Protein AF-A0A7S1KH27-F1 (afdb_monomer)

Structure (mmCIF, N/CA/C/O backbone):
data_AF-A0A7S1KH27-F1
#
_entry.id   AF-A0A7S1KH27-F1
#
loop_
_atom_site.group_PDB
_atom_site.id
_atom_site.type_symbol
_atom_site.label_atom_id
_atom_site.label_alt_id
_atom_site.label_comp_id
_atom_site.label_asym_id
_atom_site.label_entity_id
_atom_site.label_seq_id
_atom_site.pdbx_PDB_ins_code
_atom_site.Cartn_x
_atom_site.Cartn_y
_atom_site.Cartn_z
_atom_site.occupancy
_at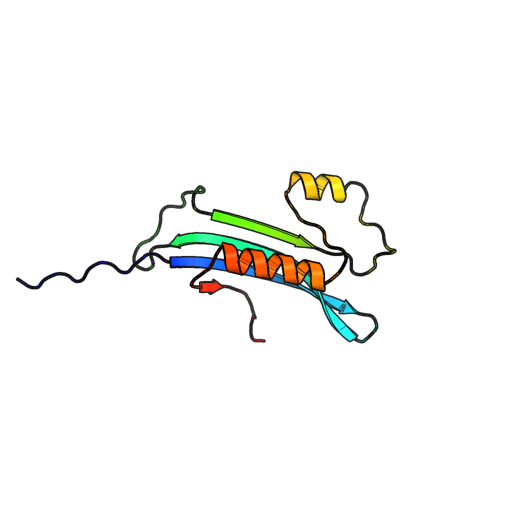om_site.B_iso_or_equiv
_atom_site.auth_seq_id
_atom_site.auth_comp_id
_atom_site.auth_asym_id
_atom_site.auth_atom_id
_atom_site.pdbx_PDB_model_num
ATOM 1 N N . GLY A 1 1 ? 31.967 -16.760 -32.422 1.00 45.69 1 GLY A N 1
ATOM 2 C CA . GLY A 1 1 ? 31.868 -15.961 -31.188 1.00 45.69 1 GLY A CA 1
ATOM 3 C C . GLY A 1 1 ? 30.421 -15.955 -30.776 1.00 45.69 1 GLY A C 1
ATOM 4 O O . GLY A 1 1 ? 29.607 -15.520 -31.576 1.00 45.69 1 GLY A O 1
ATOM 5 N N . ALA A 1 2 ? 30.087 -16.541 -29.628 1.00 53.78 2 ALA A N 1
ATOM 6 C CA . ALA A 1 2 ? 28.699 -16.627 -29.184 1.00 53.78 2 ALA A CA 1
ATOM 7 C C . ALA A 1 2 ? 28.194 -15.228 -28.803 1.00 53.78 2 ALA A C 1
ATOM 9 O O . ALA A 1 2 ? 28.857 -14.525 -28.037 1.00 53.78 2 ALA A O 1
ATOM 10 N N . ALA A 1 3 ? 27.060 -14.819 -29.373 1.00 63.47 3 ALA A N 1
ATOM 11 C CA . ALA A 1 3 ? 26.354 -13.623 -28.942 1.00 63.47 3 ALA A CA 1
ATOM 12 C C . ALA A 1 3 ? 25.969 -13.806 -27.468 1.00 63.47 3 ALA A C 1
ATOM 14 O O . ALA 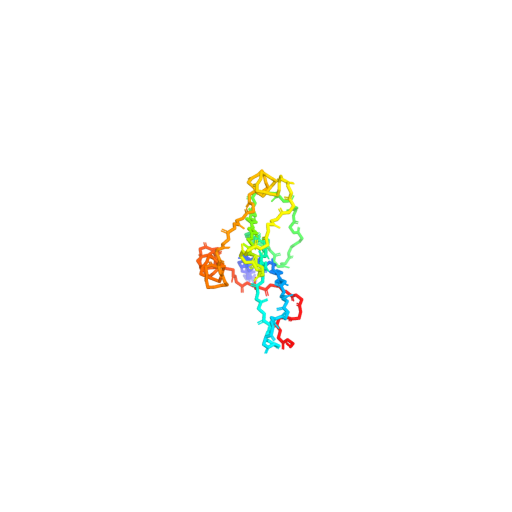A 1 3 ? 25.404 -14.831 -27.097 1.00 63.47 3 ALA A O 1
ATOM 15 N N . ARG A 1 4 ? 26.350 -12.849 -26.622 1.00 77.25 4 ARG A N 1
ATOM 16 C CA . ARG A 1 4 ? 25.914 -12.809 -25.225 1.00 77.25 4 ARG A CA 1
ATOM 17 C C . ARG A 1 4 ? 24.448 -12.389 -25.210 1.00 77.25 4 ARG A C 1
ATOM 19 O O . ARG A 1 4 ? 24.126 -11.370 -25.820 1.00 77.25 4 ARG A O 1
ATOM 26 N N . ASP A 1 5 ? 23.606 -13.148 -24.521 1.00 81.12 5 ASP A N 1
ATOM 27 C CA . ASP A 1 5 ? 22.209 -12.770 -24.315 1.00 81.12 5 ASP A CA 1
ATOM 28 C C . ASP A 1 5 ? 22.117 -11.392 -23.636 1.00 81.12 5 ASP A C 1
ATOM 30 O O . ASP A 1 5 ? 22.984 -11.044 -22.817 1.00 81.12 5 ASP A O 1
ATOM 34 N N . PRO A 1 6 ? 21.109 -10.575 -23.991 1.00 82.44 6 PRO A N 1
ATOM 35 C CA . PRO A 1 6 ? 20.897 -9.298 -23.330 1.00 82.44 6 PRO A CA 1
ATOM 36 C C . PRO A 1 6 ? 20.581 -9.514 -21.840 1.00 82.44 6 PRO A C 1
ATOM 38 O O . PRO A 1 6 ? 19.980 -10.529 -21.482 1.00 82.44 6 PRO A O 1
ATOM 41 N N . PRO A 1 7 ? 20.971 -8.572 -20.961 1.00 85.56 7 PRO A N 1
ATOM 42 C CA . PRO A 1 7 ? 20.606 -8.650 -19.551 1.00 85.56 7 PRO A CA 1
ATOM 43 C C . PRO A 1 7 ? 19.076 -8.605 -19.391 1.00 85.56 7 PRO A C 1
ATOM 45 O O . PRO A 1 7 ? 18.401 -7.982 -20.220 1.00 85.56 7 PRO A O 1
ATOM 48 N N . PRO A 1 8 ? 18.518 -9.231 -18.340 1.00 89.94 8 PRO A N 1
ATOM 49 C CA . PRO A 1 8 ? 17.084 -9.188 -18.097 1.00 89.94 8 PRO A CA 1
ATOM 50 C C . PRO A 1 8 ? 16.613 -7.751 -17.827 1.00 89.94 8 PRO A C 1
ATOM 52 O O . PRO A 1 8 ? 17.385 -6.929 -17.321 1.00 89.94 8 PRO A O 1
ATOM 55 N N . PRO A 1 9 ? 15.351 -7.429 -18.160 1.00 91.06 9 PRO A N 1
ATOM 56 C CA . PRO A 1 9 ? 14.783 -6.127 -17.853 1.00 91.06 9 PRO A CA 1
ATOM 57 C C . PRO A 1 9 ? 14.634 -5.942 -16.334 1.00 91.06 9 PRO A C 1
ATOM 59 O O . PRO A 1 9 ? 14.382 -6.916 -15.616 1.00 91.06 9 PRO A O 1
ATOM 62 N N . PRO A 1 10 ? 14.757 -4.704 -15.832 1.00 91.19 10 PRO A N 1
ATOM 63 C CA . PRO A 1 10 ? 14.537 -4.421 -14.425 1.00 91.19 10 PRO A CA 1
ATOM 64 C C . PRO A 1 10 ? 13.046 -4.498 -14.076 1.00 91.19 10 PRO A C 1
ATOM 66 O O . PRO A 1 10 ? 12.189 -4.244 -14.922 1.00 91.19 10 PRO A O 1
ATOM 69 N N . LEU A 1 11 ? 12.743 -4.789 -12.812 1.00 93.38 11 LEU A N 1
ATOM 70 C CA . LEU A 1 11 ? 11.377 -4.968 -12.315 1.00 93.38 11 LEU A CA 1
ATOM 71 C C . LEU A 1 11 ? 10.888 -3.797 -11.455 1.00 93.38 11 LEU A C 1
ATOM 73 O O . LEU A 1 11 ? 11.671 -3.022 -10.901 1.00 93.38 11 LEU A O 1
ATOM 77 N N . THR A 1 12 ? 9.576 -3.716 -11.273 1.00 94.94 12 THR A N 1
ATOM 78 C CA . THR A 1 12 ? 8.912 -2.904 -10.254 1.00 94.94 12 THR A CA 1
ATOM 79 C C . THR A 1 12 ? 8.446 -3.800 -9.110 1.00 94.94 12 THR A C 1
ATOM 81 O O . THR A 1 12 ? 7.680 -4.744 -9.299 1.00 94.94 12 THR A O 1
ATOM 84 N N . VAL A 1 13 ? 8.905 -3.505 -7.893 1.00 95.12 13 VAL A N 1
ATOM 85 C CA . VAL A 1 13 ? 8.651 -4.333 -6.707 1.00 95.12 13 VAL A CA 1
ATOM 86 C C . VAL A 1 13 ? 7.906 -3.529 -5.651 1.00 95.12 13 VAL A C 1
ATOM 88 O O . VAL A 1 13 ? 8.395 -2.500 -5.180 1.00 95.12 13 VAL A O 1
ATOM 91 N N . MET A 1 14 ? 6.749 -4.025 -5.221 1.00 97.25 14 MET A N 1
ATOM 92 C CA . MET A 1 14 ? 5.938 -3.435 -4.158 1.00 97.25 14 MET A CA 1
ATOM 93 C C . MET A 1 14 ? 5.963 -4.308 -2.904 1.00 97.25 14 MET A C 1
ATOM 95 O O . MET A 1 14 ? 5.524 -5.448 -2.926 1.00 97.25 14 MET A O 1
ATOM 99 N N . SER A 1 15 ? 6.416 -3.758 -1.780 1.00 96.75 15 SER A N 1
ATOM 100 C CA . SER A 1 15 ? 6.279 -4.376 -0.459 1.00 96.75 15 SER A CA 1
ATOM 101 C C . SER A 1 15 ? 5.029 -3.845 0.235 1.00 96.75 15 SER A C 1
ATOM 103 O O . SER A 1 15 ? 4.948 -2.646 0.499 1.00 96.75 15 SER A O 1
ATOM 105 N N . LEU A 1 16 ? 4.064 -4.721 0.512 1.00 97.56 16 LEU A N 1
ATOM 106 C CA . LEU A 1 16 ? 2.744 -4.406 1.057 1.00 97.56 16 LEU A CA 1
ATOM 107 C C . LEU A 1 16 ? 2.606 -4.902 2.502 1.00 97.56 16 LEU A C 1
ATOM 109 O O . LEU A 1 16 ? 2.912 -6.053 2.819 1.00 97.56 16 LEU A O 1
ATOM 113 N N . ALA A 1 17 ? 2.065 -4.051 3.373 1.00 97.44 17 ALA A N 1
ATOM 114 C CA . ALA A 1 17 ? 1.664 -4.414 4.725 1.00 97.44 17 ALA A CA 1
ATOM 115 C C . ALA A 1 17 ? 0.222 -3.981 5.011 1.00 97.44 17 ALA A C 1
ATOM 117 O O . ALA A 1 17 ? -0.191 -2.862 4.700 1.00 97.44 17 ALA A O 1
ATOM 118 N N . ILE A 1 18 ? -0.529 -4.879 5.649 1.00 96.06 18 ILE A N 1
ATOM 119 C CA . ILE A 1 18 ? -1.950 -4.718 5.963 1.00 96.06 18 ILE A CA 1
ATOM 120 C C . ILE A 1 18 ? -2.141 -4.939 7.466 1.00 96.06 18 ILE A C 1
ATOM 122 O O . ILE A 1 18 ? -1.534 -5.838 8.056 1.00 96.06 18 ILE A O 1
ATOM 126 N N . LYS A 1 19 ? -2.971 -4.112 8.104 1.00 95.06 19 LYS A N 1
ATOM 127 C CA . LYS A 1 19 ? -3.436 -4.321 9.479 1.00 95.06 19 LYS A CA 1
ATOM 128 C C . LYS A 1 19 ? -4.943 -4.506 9.488 1.00 95.06 19 LYS A C 1
ATOM 130 O O . LYS A 1 19 ? -5.677 -3.664 8.969 1.00 95.06 19 LYS A O 1
ATOM 135 N N . THR A 1 20 ? -5.372 -5.585 10.126 1.00 93.81 20 THR A N 1
ATOM 136 C CA . THR A 1 20 ? -6.777 -5.919 10.330 1.00 93.81 20 THR A CA 1
ATOM 137 C C . THR A 1 20 ? -7.133 -5.863 11.810 1.00 93.81 20 THR A C 1
ATOM 139 O O . THR A 1 20 ? -6.262 -5.952 12.679 1.00 93.81 20 THR A O 1
ATOM 142 N N . ALA A 1 21 ? -8.421 -5.728 12.099 1.00 91.56 21 ALA A N 1
ATOM 143 C CA . ALA A 1 21 ? -8.980 -6.042 13.405 1.00 91.56 21 ALA A CA 1
ATOM 144 C C . ALA A 1 21 ? -10.319 -6.750 13.236 1.00 91.56 21 ALA A C 1
ATOM 146 O O . ALA A 1 21 ? -10.975 -6.631 12.203 1.00 91.56 21 ALA A O 1
ATOM 147 N N . GLN A 1 22 ? -10.722 -7.476 14.270 1.00 89.88 22 GLN A N 1
ATOM 148 C CA . GLN A 1 22 ? -12.004 -8.151 14.283 1.00 89.88 22 GLN A CA 1
ATOM 149 C C . GLN A 1 22 ? -13.108 -7.183 14.731 1.00 89.88 22 GLN A C 1
ATOM 151 O O . GLN A 1 22 ? -12.972 -6.500 15.748 1.00 89.88 22 GLN A O 1
ATOM 156 N N . ASN A 1 23 ? -14.204 -7.124 13.978 1.00 85.12 23 ASN A N 1
ATOM 157 C CA . ASN A 1 23 ? -15.367 -6.311 14.311 1.00 85.12 23 ASN A CA 1
ATOM 158 C C . ASN A 1 23 ? -16.272 -6.995 15.357 1.00 85.12 23 ASN A C 1
ATOM 160 O O . ASN A 1 23 ? -16.055 -8.140 15.767 1.00 85.12 23 ASN A O 1
ATOM 164 N N . LYS A 1 24 ? -17.347 -6.305 15.765 1.00 85.00 24 LYS A N 1
ATOM 165 C CA . LYS A 1 24 ? -18.345 -6.831 16.721 1.00 85.00 24 LYS A CA 1
ATOM 166 C C . LYS A 1 24 ? -19.030 -8.122 16.237 1.00 85.00 24 LYS A C 1
ATOM 168 O O . LYS A 1 24 ? -19.515 -8.895 17.057 1.00 85.00 24 LYS A O 1
ATOM 173 N N . HIS A 1 25 ? -19.041 -8.370 14.928 1.00 88.12 25 HIS A N 1
ATOM 174 C CA . HIS A 1 25 ? -19.608 -9.555 14.278 1.00 88.12 25 HIS A CA 1
ATOM 175 C C . HIS A 1 25 ? -18.577 -10.666 14.032 1.00 88.12 25 HIS A C 1
ATOM 177 O O . HIS A 1 25 ? -18.856 -11.606 13.293 1.00 88.12 25 HIS A O 1
ATOM 183 N N . LYS A 1 26 ? -17.394 -10.586 14.655 1.00 87.69 26 LYS A N 1
ATOM 184 C CA . LYS A 1 26 ? -16.298 -11.551 14.498 1.00 87.69 26 LYS A CA 1
ATOM 185 C C . LYS A 1 26 ? -15.703 -11.629 13.083 1.00 87.69 26 LYS A C 1
ATOM 187 O O . LYS A 1 26 ? -14.995 -12.587 12.781 1.00 87.69 26 LYS A O 1
ATOM 192 N N . GLN A 1 27 ? -15.917 -10.622 12.243 1.00 89.88 27 GLN A N 1
ATOM 193 C CA . GLN A 1 27 ? -15.332 -10.538 10.905 1.00 89.88 27 GLN A CA 1
ATOM 194 C C . GLN A 1 27 ? -14.068 -9.682 10.931 1.00 89.88 27 GLN A C 1
ATOM 196 O O . GLN A 1 27 ? -14.024 -8.658 11.612 1.00 89.88 27 GLN A O 1
ATOM 201 N N . ASN A 1 28 ? -13.037 -10.114 10.208 1.00 90.88 28 ASN A N 1
ATOM 202 C CA . ASN A 1 28 ? -11.82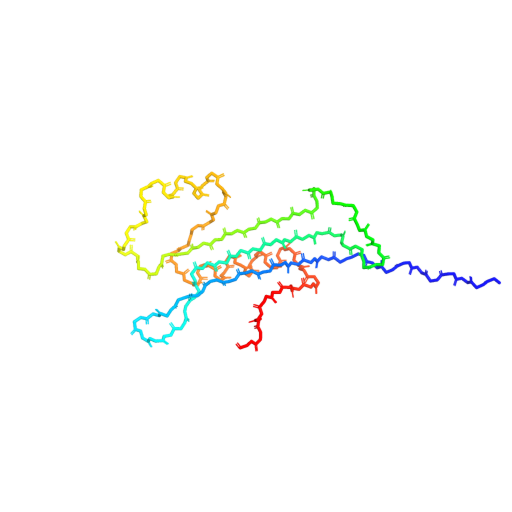3 -9.326 10.045 1.00 90.88 28 ASN A CA 1
ATOM 203 C C . ASN A 1 28 ? -12.076 -8.209 9.047 1.00 90.88 28 ASN A C 1
ATOM 205 O O . ASN A 1 28 ? -12.556 -8.454 7.945 1.00 90.88 28 ASN A O 1
ATOM 209 N N . GLU A 1 29 ? -11.689 -7.010 9.436 1.00 92.62 29 GLU A N 1
ATOM 210 C CA . GLU A 1 29 ? -11.801 -5.827 8.611 1.00 92.62 29 GLU A CA 1
ATOM 211 C C . GLU A 1 29 ? -10.438 -5.143 8.484 1.00 92.62 29 GLU A C 1
ATOM 213 O O . GLU A 1 29 ? -9.664 -5.088 9.449 1.00 92.62 29 GLU A O 1
ATOM 218 N N . ILE A 1 30 ? -10.131 -4.600 7.308 1.00 95.25 30 ILE A N 1
ATOM 219 C CA . ILE A 1 30 ? -8.881 -3.889 7.040 1.00 95.25 30 ILE A CA 1
ATOM 220 C C . ILE A 1 30 ? -8.981 -2.451 7.547 1.00 95.25 30 ILE A C 1
ATOM 222 O O . ILE A 1 30 ? -9.862 -1.682 7.157 1.00 95.25 30 ILE A O 1
ATOM 226 N N . LEU A 1 31 ? -8.029 -2.071 8.397 1.00 94.88 31 LEU A N 1
ATOM 227 C CA . LEU A 1 31 ? -7.971 -0.750 9.022 1.00 94.88 31 LEU A CA 1
ATOM 228 C C . LEU A 1 31 ? -6.871 0.132 8.462 1.00 94.88 31 LEU A C 1
ATOM 230 O O . LEU A 1 31 ? -7.006 1.351 8.459 1.00 94.88 31 LEU A O 1
ATOM 234 N N . MET A 1 32 ? -5.763 -0.473 8.045 1.00 95.94 32 MET A N 1
ATOM 235 C CA . MET A 1 32 ? -4.608 0.253 7.548 1.00 95.94 32 MET A CA 1
ATOM 236 C C . MET A 1 32 ? -3.901 -0.565 6.485 1.00 95.94 32 MET A C 1
ATOM 238 O O . MET A 1 32 ? -3.724 -1.777 6.625 1.00 95.94 32 MET A O 1
ATOM 242 N N . MET A 1 33 ? -3.450 0.132 5.453 1.00 97.69 33 MET A N 1
ATOM 243 C CA . MET A 1 33 ? -2.601 -0.413 4.410 1.00 97.69 33 MET A CA 1
ATOM 244 C C . MET A 1 33 ? -1.439 0.543 4.185 1.00 97.69 33 MET A C 1
ATOM 246 O O . MET A 1 33 ? -1.593 1.764 4.244 1.00 97.69 33 MET A O 1
ATOM 250 N N . THR A 1 34 ? -0.265 -0.016 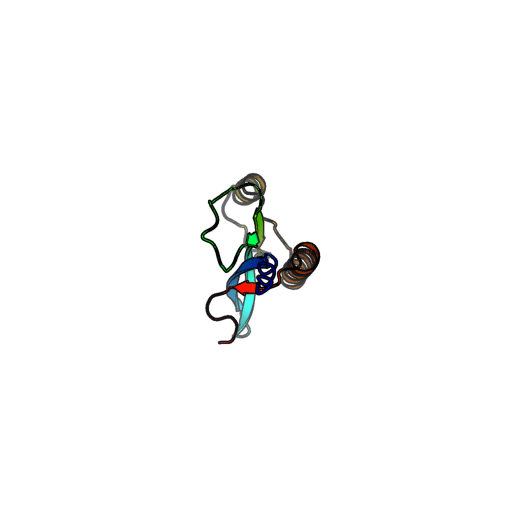3.944 1.00 98.12 34 THR A N 1
ATOM 251 C CA . THR A 1 34 ? 0.914 0.748 3.551 1.00 98.12 34 THR A CA 1
ATOM 252 C C . THR A 1 34 ? 1.732 -0.059 2.567 1.00 98.12 34 THR A C 1
ATOM 254 O O . THR A 1 34 ? 1.794 -1.286 2.675 1.00 98.12 34 THR A O 1
ATOM 257 N N . TYR A 1 35 ? 2.367 0.620 1.622 1.00 97.94 35 TYR A N 1
ATOM 258 C CA . TYR A 1 35 ? 3.334 -0.017 0.753 1.00 97.94 35 TYR A CA 1
ATOM 259 C C . TYR A 1 35 ? 4.560 0.854 0.492 1.00 97.94 35 TYR A C 1
ATOM 261 O O . TYR A 1 35 ? 4.524 2.088 0.540 1.00 97.94 35 TYR A O 1
ATOM 269 N N . HIS A 1 36 ? 5.642 0.162 0.154 1.00 96.06 36 HIS A N 1
ATOM 270 C CA . HIS A 1 36 ? 6.848 0.718 -0.440 1.00 96.06 36 HIS A CA 1
ATOM 271 C C . HIS A 1 36 ? 7.024 0.115 -1.829 1.00 96.06 36 HIS A C 1
ATOM 273 O O . HIS A 1 36 ? 7.222 -1.089 -1.950 1.00 96.06 36 HIS A O 1
ATOM 279 N N . CYS A 1 37 ? 6.951 0.939 -2.866 1.00 95.75 37 CYS A N 1
ATOM 280 C CA . CYS A 1 37 ? 7.157 0.531 -4.246 1.00 95.75 37 CYS A CA 1
ATOM 281 C C . CYS A 1 37 ? 8.509 1.048 -4.731 1.00 95.75 37 CYS A C 1
ATOM 283 O O . CYS A 1 37 ? 8.801 2.241 -4.602 1.00 95.75 37 CYS A O 1
ATOM 285 N N . ARG A 1 38 ? 9.341 0.153 -5.260 1.00 93.50 38 ARG A N 1
ATOM 286 C CA . ARG A 1 38 ? 10.633 0.462 -5.868 1.00 93.50 38 ARG A CA 1
ATOM 287 C C . ARG A 1 38 ? 10.557 0.171 -7.359 1.00 93.50 38 ARG A C 1
ATOM 289 O O . ARG A 1 38 ? 10.137 -0.908 -7.760 1.00 93.50 38 ARG A O 1
ATOM 296 N N . PHE A 1 39 ? 10.991 1.139 -8.153 1.00 92.62 39 PHE A N 1
ATOM 297 C CA . PHE A 1 39 ? 11.055 1.038 -9.607 1.00 92.62 39 PHE A CA 1
ATOM 298 C C . PHE A 1 39 ? 12.487 0.725 -10.030 1.00 92.62 39 PHE A C 1
ATOM 300 O O . PHE A 1 39 ? 13.429 1.186 -9.379 1.00 92.62 39 PHE A O 1
ATOM 307 N N . HIS A 1 40 ? 12.636 0.031 -11.156 1.00 90.44 40 HIS A N 1
ATOM 308 C CA . HIS A 1 40 ? 13.930 -0.332 -11.736 1.00 90.44 40 HIS A CA 1
ATOM 309 C C . HIS A 1 40 ? 14.803 -1.161 -10.778 1.00 90.44 40 HIS A C 1
ATOM 311 O O . HIS A 1 40 ? 15.859 -0.705 -10.343 1.00 90.44 40 HIS A O 1
ATOM 317 N N . CYS A 1 41 ? 14.319 -2.339 -10.393 1.00 89.56 41 CYS A N 1
ATOM 318 C CA . CYS A 1 41 ? 15.059 -3.315 -9.600 1.00 89.56 41 CYS A CA 1
ATOM 319 C C . CYS A 1 41 ? 15.771 -4.315 -10.515 1.00 89.56 41 CYS A C 1
ATOM 321 O O . CYS A 1 41 ? 15.094 -5.096 -11.190 1.00 89.56 41 CYS A O 1
ATOM 323 N N . ASP A 1 42 ? 17.104 -4.328 -10.509 1.00 88.69 42 ASP A N 1
ATOM 324 C CA . ASP A 1 42 ? 17.880 -5.351 -11.215 1.00 88.69 42 ASP A CA 1
ATOM 325 C C . ASP A 1 42 ? 17.922 -6.636 -10.370 1.00 88.69 42 ASP A C 1
ATOM 327 O O . ASP A 1 42 ? 18.263 -6.618 -9.188 1.00 88.69 42 ASP A O 1
ATOM 331 N N . ILE A 1 43 ? 17.588 -7.780 -10.971 1.00 84.19 43 ILE A N 1
ATOM 332 C CA . ILE A 1 43 ? 17.613 -9.084 -10.277 1.00 84.19 43 ILE A CA 1
ATOM 333 C C . ILE A 1 43 ? 19.045 -9.633 -10.196 1.00 84.19 43 ILE A C 1
ATOM 335 O O . ILE A 1 43 ? 19.439 -10.247 -9.206 1.00 84.19 43 ILE A O 1
ATOM 339 N N . ASP A 1 44 ? 19.836 -9.374 -11.235 1.00 83.94 44 ASP A N 1
ATOM 340 C CA . ASP A 1 44 ? 21.172 -9.950 -11.412 1.00 83.94 44 ASP A CA 1
ATOM 341 C C . ASP A 1 44 ? 22.281 -9.106 -10.775 1.00 83.94 44 ASP A C 1
ATOM 343 O O . ASP A 1 44 ? 23.467 -9.447 -10.847 1.00 83.94 44 ASP A O 1
ATOM 347 N N . ARG A 1 45 ? 21.927 -7.953 -10.204 1.00 77.69 45 ARG A N 1
ATOM 348 C CA . ARG A 1 45 ? 22.877 -6.981 -9.668 1.00 77.69 45 ARG A CA 1
ATOM 349 C C . ARG A 1 45 ? 22.388 -6.462 -8.332 1.00 77.69 45 ARG A C 1
ATOM 351 O O . ARG A 1 45 ? 21.202 -6.280 -8.098 1.00 77.69 45 ARG A O 1
ATOM 358 N N . VAL A 1 46 ? 23.336 -6.187 -7.445 1.00 73.19 46 VAL A N 1
ATOM 359 C CA . VAL A 1 46 ? 23.023 -5.463 -6.217 1.00 73.19 46 VAL A CA 1
ATOM 360 C C . VAL A 1 46 ? 22.881 -3.992 -6.579 1.00 73.19 46 VAL A C 1
ATOM 362 O O . VAL A 1 46 ? 23.874 -3.297 -6.796 1.00 73.19 46 VAL A O 1
ATOM 365 N N . ASP A 1 47 ? 21.642 -3.520 -6.644 1.00 64.88 47 ASP A N 1
ATOM 366 C CA . ASP A 1 47 ? 21.371 -2.110 -6.881 1.00 64.88 47 ASP A CA 1
ATOM 367 C C . ASP A 1 47 ? 21.892 -1.246 -5.730 1.00 64.88 47 ASP A C 1
ATOM 369 O O . ASP A 1 47 ? 21.524 -1.436 -4.565 1.00 64.88 47 ASP A O 1
ATOM 373 N N . GLY A 1 48 ? 22.663 -0.208 -6.061 1.00 63.47 48 GLY A N 1
ATOM 374 C CA . GLY A 1 48 ? 22.933 0.882 -5.129 1.00 63.47 48 GLY A CA 1
ATOM 375 C C . GLY A 1 48 ? 21.621 1.539 -4.689 1.00 63.47 48 GLY A C 1
ATOM 376 O O . GLY A 1 48 ? 20.749 1.830 -5.508 1.00 63.47 48 GLY A O 1
ATOM 377 N N . PHE A 1 49 ? 21.451 1.772 -3.388 1.00 59.97 49 PHE A N 1
ATOM 378 C CA . PHE A 1 49 ? 20.240 2.397 -2.857 1.00 59.97 49 PHE A CA 1
ATOM 379 C C . PHE A 1 49 ? 20.171 3.878 -3.272 1.00 59.97 49 PHE A C 1
ATOM 381 O O . PHE A 1 49 ? 20.754 4.747 -2.625 1.00 59.97 49 PHE A O 1
ATOM 388 N N . ASN A 1 50 ? 19.448 4.187 -4.351 1.00 64.50 50 ASN A N 1
ATOM 389 C CA . ASN A 1 50 ? 19.155 5.553 -4.779 1.00 64.50 50 ASN A CA 1
ATOM 390 C C . ASN A 1 50 ? 17.699 5.913 -4.425 1.00 64.50 50 ASN A C 1
ATOM 392 O O . ASN A 1 50 ? 16.735 5.457 -5.029 1.00 64.50 50 ASN A O 1
ATOM 396 N N . GLY A 1 51 ? 17.499 6.780 -3.429 1.00 64.38 51 GLY A N 1
ATOM 397 C CA . GLY A 1 51 ? 16.164 7.102 -2.894 1.00 64.38 51 GLY A CA 1
ATOM 398 C C . GLY A 1 51 ? 15.170 7.782 -3.857 1.00 64.38 51 GLY A C 1
ATOM 399 O O . GLY A 1 51 ? 14.095 8.169 -3.403 1.00 64.38 51 GLY A O 1
ATOM 400 N N . ARG A 1 52 ? 15.515 7.955 -5.143 1.00 71.25 52 ARG A N 1
ATOM 401 C CA . ARG A 1 52 ? 14.708 8.632 -6.175 1.00 71.25 52 ARG A CA 1
ATOM 402 C C . ARG A 1 52 ? 13.721 7.697 -6.885 1.00 71.25 52 ARG A C 1
ATOM 404 O O . ARG A 1 52 ? 12.677 8.168 -7.315 1.00 71.25 52 ARG A O 1
ATOM 411 N N . ASN A 1 53 ? 13.991 6.391 -6.935 1.00 84.94 53 ASN A N 1
ATOM 412 C CA . ASN A 1 53 ? 13.148 5.413 -7.638 1.00 84.94 53 ASN A CA 1
ATOM 413 C C . ASN A 1 53 ? 12.190 4.689 -6.684 1.00 84.94 53 ASN A C 1
ATOM 415 O O . ASN A 1 53 ? 12.068 3.465 -6.721 1.00 84.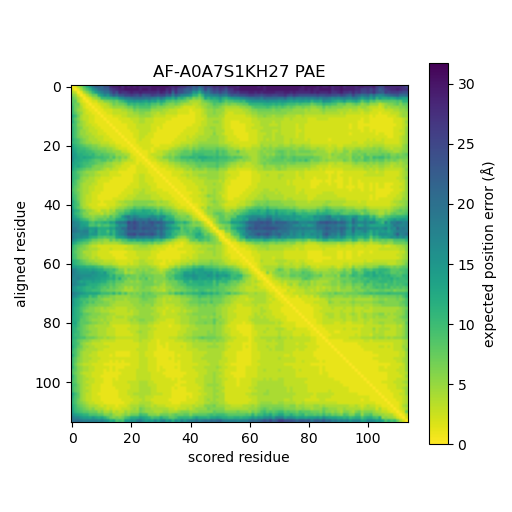94 53 ASN A O 1
ATOM 419 N N . ARG A 1 54 ? 11.528 5.432 -5.789 1.00 90.38 54 ARG A N 1
ATOM 420 C CA . ARG A 1 54 ? 10.562 4.852 -4.849 1.00 90.38 54 ARG A CA 1
ATOM 421 C C . ARG A 1 54 ? 9.312 5.699 -4.685 1.00 90.38 54 ARG A C 1
ATOM 423 O O . ARG A 1 54 ? 9.380 6.927 -4.683 1.00 90.38 54 ARG A O 1
ATOM 430 N N . ARG A 1 55 ? 8.191 5.028 -4.458 1.00 94.06 55 ARG A N 1
ATOM 431 C CA . ARG A 1 55 ? 6.929 5.620 -4.015 1.00 94.06 55 ARG A CA 1
ATOM 432 C C . ARG A 1 55 ? 6.476 4.911 -2.749 1.00 94.06 55 ARG A C 1
ATOM 434 O O . ARG A 1 55 ? 6.563 3.693 -2.648 1.00 94.06 55 ARG A O 1
ATOM 441 N N . ASN A 1 56 ? 6.005 5.689 -1.785 1.00 95.25 56 ASN A N 1
ATOM 442 C CA . ASN A 1 56 ? 5.446 5.170 -0.547 1.00 95.25 56 ASN A CA 1
ATOM 443 C C . ASN A 1 56 ? 4.016 5.670 -0.432 1.00 95.25 56 ASN A C 1
ATOM 445 O O . ASN A 1 56 ? 3.728 6.816 -0.787 1.00 95.25 56 ASN A O 1
ATOM 449 N N . TRP A 1 57 ? 3.148 4.843 0.121 1.00 97.69 57 TRP A N 1
ATOM 450 C CA . TRP A 1 57 ? 1.780 5.227 0.418 1.00 97.69 57 TRP A CA 1
ATOM 451 C C . TRP A 1 57 ? 1.345 4.549 1.701 1.00 97.69 57 TRP A C 1
ATOM 453 O O . TRP A 1 57 ? 1.666 3.387 1.927 1.00 97.69 57 TRP A O 1
ATOM 463 N N . ALA A 1 58 ? 0.601 5.276 2.522 1.00 98.00 58 ALA A N 1
ATOM 464 C CA . ALA A 1 58 ? -0.044 4.739 3.700 1.00 98.00 58 ALA A CA 1
ATOM 465 C C . ALA A 1 58 ? -1.419 5.380 3.830 1.00 98.00 58 ALA A C 1
ATOM 467 O O . ALA A 1 58 ? -1.562 6.595 3.664 1.00 98.00 58 ALA A O 1
ATOM 468 N N . ALA A 1 59 ? -2.418 4.576 4.160 1.00 97.50 59 ALA A N 1
ATOM 469 C CA . ALA A 1 59 ? -3.734 5.069 4.508 1.00 97.50 59 ALA A CA 1
ATOM 470 C C . ALA A 1 59 ? -4.363 4.215 5.602 1.00 97.50 59 ALA A C 1
ATOM 472 O O . ALA A 1 59 ? -4.069 3.025 5.742 1.00 97.50 59 ALA A O 1
ATOM 473 N N . LEU A 1 60 ? -5.241 4.842 6.376 1.00 95.50 60 LEU A N 1
ATOM 474 C CA . LEU A 1 60 ? -5.990 4.186 7.434 1.00 95.50 60 LEU A CA 1
ATOM 475 C C . LEU A 1 60 ? -7.442 4.643 7.472 1.00 95.50 60 LEU A C 1
ATOM 477 O O . LEU A 1 60 ? -7.827 5.666 6.901 1.00 95.50 60 LEU A O 1
ATOM 481 N N . ARG A 1 61 ? -8.242 3.894 8.214 1.00 92.38 61 ARG A N 1
ATOM 482 C CA . ARG A 1 61 ? -9.578 4.282 8.647 1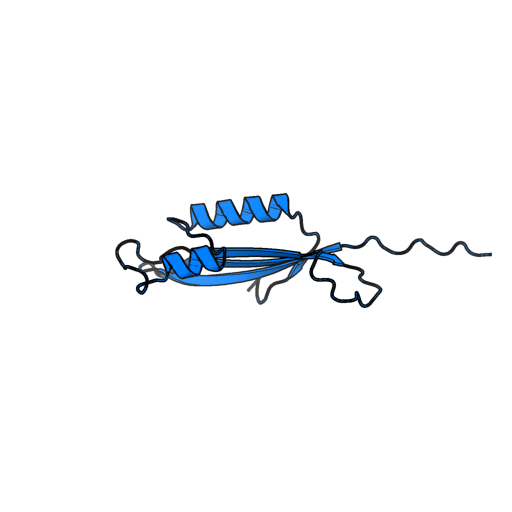.00 92.38 61 ARG A CA 1
ATOM 483 C C . ARG A 1 61 ? -9.746 4.013 10.133 1.00 92.38 61 ARG A C 1
ATOM 485 O O . ARG A 1 61 ? -8.958 3.298 10.750 1.00 92.38 61 ARG A O 1
ATOM 492 N N . LYS A 1 62 ? -10.819 4.552 10.702 1.00 86.50 62 LYS A N 1
ATOM 493 C CA . LYS A 1 62 ? -11.215 4.238 12.076 1.00 86.50 62 LYS A CA 1
ATOM 494 C C . LYS A 1 62 ? -12.026 2.939 12.106 1.00 86.50 62 LYS A C 1
ATOM 496 O O . LYS A 1 62 ? -12.772 2.649 11.170 1.00 86.50 62 LYS A O 1
ATOM 501 N N . VAL A 1 63 ? -11.880 2.174 13.190 1.00 79.94 63 VAL A N 1
ATOM 502 C CA . VAL A 1 63 ? -12.754 1.023 13.495 1.00 79.94 63 VAL A CA 1
ATOM 503 C C . VAL A 1 63 ? -14.153 1.524 13.831 1.00 79.94 63 VAL A C 1
ATOM 505 O O . VAL A 1 63 ? -15.143 1.045 13.296 1.00 79.94 63 VAL A O 1
ATOM 508 N N . ASP A 1 64 ? -14.209 2.531 14.700 1.00 81.06 64 ASP A N 1
ATOM 509 C CA . ASP A 1 64 ? -15.429 3.193 15.121 1.00 81.06 64 ASP A CA 1
ATOM 510 C C . ASP A 1 64 ? -15.364 4.673 14.733 1.00 81.06 64 ASP A C 1
ATOM 512 O O . ASP A 1 64 ? -14.460 5.410 15.136 1.00 81.06 64 ASP A O 1
ATOM 516 N N . VAL A 1 65 ? -16.329 5.114 13.926 1.00 75.75 65 VAL A N 1
ATOM 517 C CA . VAL A 1 65 ? -16.424 6.504 13.471 1.00 75.75 65 VAL A CA 1
ATOM 518 C C . VAL A 1 65 ? -16.715 7.448 14.641 1.00 75.75 65 VAL A C 1
ATOM 520 O O . VAL A 1 65 ? -16.245 8.588 14.609 1.00 75.75 65 VAL A O 1
ATOM 523 N N . ALA A 1 66 ? -17.416 6.982 15.677 1.00 82.25 66 ALA A N 1
ATOM 524 C CA . ALA A 1 66 ? -17.743 7.781 16.855 1.00 82.25 66 ALA A CA 1
ATOM 525 C C . ALA A 1 66 ? -16.534 7.995 17.775 1.00 82.25 66 ALA A C 1
ATOM 527 O O . ALA A 1 66 ? -16.442 9.028 18.435 1.00 82.25 66 ALA A O 1
ATOM 528 N N . THR A 1 67 ? -15.574 7.066 17.777 1.00 83.25 67 THR A N 1
ATOM 529 C CA . THR A 1 67 ? -14.371 7.186 18.602 1.00 83.25 67 THR A CA 1
ATOM 530 C C . THR A 1 67 ? -13.396 8.193 17.965 1.00 83.25 67 THR A C 1
ATOM 532 O O . THR A 1 67 ? -13.007 8.031 16.795 1.00 83.25 67 THR A O 1
ATOM 535 N N . PRO A 1 68 ? -13.009 9.275 18.670 1.00 84.06 68 PRO A N 1
ATOM 536 C CA . PRO A 1 68 ? -12.010 10.211 18.173 1.00 84.06 68 PRO A CA 1
ATOM 537 C C . PRO A 1 68 ? -10.621 9.565 18.181 1.00 84.06 68 PRO A C 1
ATOM 539 O O . PRO A 1 68 ? -10.311 8.707 19.005 1.00 84.06 68 PRO A O 1
ATOM 542 N N . LEU A 1 69 ? -9.777 9.982 17.240 1.00 86.25 69 LEU A N 1
ATOM 543 C CA . LEU A 1 69 ? -8.353 9.668 17.315 1.00 86.25 69 LEU A CA 1
ATOM 544 C C . LEU A 1 69 ? -7.707 10.513 18.421 1.00 86.25 69 LEU A C 1
ATOM 546 O O . LEU A 1 69 ? -8.241 11.580 18.726 1.00 86.25 69 LEU A O 1
ATOM 550 N N . PRO A 1 70 ? -6.556 10.089 18.975 1.00 90.38 70 PRO A N 1
ATOM 551 C CA . PRO A 1 70 ? -5.797 10.913 19.908 1.00 90.38 70 PRO A CA 1
ATOM 552 C C . PRO A 1 70 ? -5.561 12.323 19.360 1.00 90.38 70 PRO A C 1
ATOM 554 O O . PRO A 1 70 ? -5.342 12.496 18.153 1.00 90.38 70 PRO A O 1
ATOM 557 N N . ASP A 1 71 ? -5.575 13.320 20.239 1.00 91.19 71 ASP A N 1
ATOM 558 C CA . ASP A 1 71 ? -5.392 14.717 19.851 1.00 91.19 71 ASP A CA 1
ATOM 559 C C . ASP A 1 71 ? -4.112 14.912 19.024 1.00 91.19 71 ASP A C 1
ATOM 561 O O . ASP A 1 71 ? -3.067 14.316 19.283 1.00 91.19 71 ASP A O 1
ATOM 565 N N . GLY A 1 72 ? -4.209 15.718 17.964 1.00 91.31 72 GLY A N 1
ATOM 566 C CA . GLY A 1 72 ? -3.098 15.967 17.040 1.00 91.31 72 GLY A CA 1
ATOM 567 C C . GLY A 1 72 ? -2.855 14.878 15.984 1.00 91.31 72 GLY A C 1
ATOM 568 O O . GLY A 1 72 ? -2.063 15.109 15.068 1.00 91.31 72 GLY A O 1
ATOM 569 N N . SER A 1 73 ? -3.563 13.741 16.021 1.00 91.44 73 SER A N 1
ATOM 570 C CA . SER A 1 73 ? -3.389 12.661 15.029 1.00 91.44 73 SER A CA 1
ATOM 571 C C . SER A 1 73 ? -3.595 13.139 13.591 1.00 91.44 73 SER A C 1
ATOM 573 O O . SER A 1 73 ? -2.786 12.833 12.721 1.00 91.44 73 SER A O 1
ATOM 575 N N . SER A 1 74 ? -4.628 13.947 13.333 1.00 88.75 74 SER A N 1
ATOM 576 C CA . SER A 1 74 ? -4.913 14.469 11.988 1.00 88.75 74 SER A CA 1
ATOM 577 C C . SER A 1 74 ? -3.771 15.329 11.437 1.00 88.75 74 SER A C 1
ATOM 579 O O . SER A 1 74 ? -3.417 15.209 10.265 1.00 88.75 74 SER A O 1
ATOM 581 N N . VAL A 1 75 ? -3.155 16.153 12.293 1.00 93.62 75 VAL A N 1
ATOM 582 C CA . VAL A 1 75 ? -2.009 16.997 11.923 1.00 93.62 75 VAL A CA 1
ATOM 583 C C . VAL A 1 75 ? -0.793 16.126 11.621 1.00 93.62 75 VAL A C 1
ATOM 585 O O . VAL A 1 75 ? -0.135 16.316 10.599 1.00 93.62 75 VAL A O 1
ATOM 588 N N . LEU A 1 76 ? -0.523 15.127 12.467 1.00 94.19 76 LEU A N 1
ATOM 589 C CA . LEU A 1 76 ? 0.575 14.186 12.263 1.00 94.19 76 LEU A CA 1
ATOM 590 C C . LEU A 1 76 ? 0.413 13.404 10.953 1.00 94.19 76 LEU A C 1
ATOM 592 O O . LEU A 1 76 ? 1.376 13.250 10.204 1.00 94.19 76 LEU A O 1
ATOM 596 N N . PHE A 1 77 ? -0.795 12.927 10.655 1.00 94.00 77 PHE A N 1
ATOM 597 C CA . PHE A 1 77 ? -1.075 12.188 9.426 1.00 94.00 77 PHE A CA 1
ATOM 598 C C . PHE A 1 77 ? -0.836 13.052 8.197 1.00 94.00 77 PHE A C 1
ATOM 600 O O . PHE A 1 77 ? -0.134 12.621 7.286 1.00 94.00 77 PHE A O 1
ATOM 607 N N . GLN A 1 78 ? -1.311 14.296 8.213 1.00 92.50 78 GLN A N 1
ATOM 608 C CA . GLN A 1 78 ? -1.061 15.240 7.131 1.00 92.50 78 GLN A CA 1
ATOM 609 C C . GLN A 1 78 ? 0.440 15.511 6.943 1.00 92.50 78 GLN A C 1
ATOM 611 O O . GLN A 1 78 ? 0.935 15.435 5.820 1.00 92.50 78 GLN A O 1
ATOM 616 N N . GLN A 1 79 ? 1.189 15.748 8.026 1.00 94.69 79 GLN A N 1
ATOM 617 C CA . GLN A 1 79 ? 2.644 15.964 7.974 1.00 94.69 79 GLN A CA 1
ATOM 618 C C . GLN A 1 79 ? 3.414 14.750 7.438 1.00 94.69 79 GLN A C 1
ATOM 620 O O . GLN A 1 79 ? 4.469 14.901 6.825 1.00 94.69 79 GLN A O 1
ATOM 625 N N . ARG A 1 80 ? 2.905 13.539 7.679 1.00 94.31 80 ARG A N 1
ATOM 626 C CA . ARG A 1 80 ? 3.508 12.278 7.225 1.00 94.31 80 ARG A CA 1
ATOM 627 C C . ARG A 1 80 ? 2.964 11.795 5.877 1.00 94.31 80 ARG A C 1
ATOM 629 O O . ARG A 1 80 ? 3.423 10.763 5.398 1.00 94.31 80 ARG A O 1
ATOM 636 N N . GLY A 1 81 ? 2.009 12.508 5.275 1.00 94.56 81 GLY A N 1
ATOM 637 C CA . GLY A 1 81 ? 1.350 12.096 4.033 1.00 94.56 81 GLY A CA 1
ATOM 638 C C . GLY A 1 81 ? 0.504 10.824 4.171 1.00 94.56 81 GLY A C 1
ATOM 639 O O . GLY A 1 81 ? 0.354 10.086 3.201 1.00 94.56 81 GLY A O 1
ATOM 640 N N . ILE A 1 82 ? -0.014 10.542 5.369 1.00 95.75 82 ILE A N 1
ATOM 641 C CA . ILE A 1 82 ? -0.877 9.389 5.645 1.00 95.75 82 ILE A CA 1
ATOM 642 C C . ILE A 1 82 ? -2.320 9.766 5.304 1.00 95.75 82 ILE A C 1
ATOM 644 O O . ILE A 1 82 ? -2.877 10.709 5.867 1.00 95.75 82 ILE A O 1
ATOM 648 N N . GLY A 1 83 ? -2.931 9.017 4.389 1.00 94.62 83 GLY A N 1
ATOM 649 C CA . GLY A 1 83 ? -4.327 9.196 4.006 1.00 94.62 83 GLY A CA 1
ATOM 650 C C . GLY A 1 83 ? -5.297 8.696 5.076 1.00 94.62 83 GLY A C 1
ATOM 651 O O . GLY A 1 83 ? -5.035 7.711 5.769 1.00 94.62 83 GLY A O 1
ATOM 652 N N . THR A 1 84 ? -6.456 9.341 5.182 1.00 93.56 84 THR A N 1
ATOM 653 C CA . THR A 1 84 ? -7.580 8.844 5.980 1.00 93.56 84 THR A CA 1
ATOM 654 C C . THR A 1 84 ? -8.780 8.573 5.084 1.00 93.56 84 THR A C 1
ATOM 656 O O . THR A 1 84 ? -9.061 9.310 4.139 1.00 93.56 84 THR A O 1
ATOM 65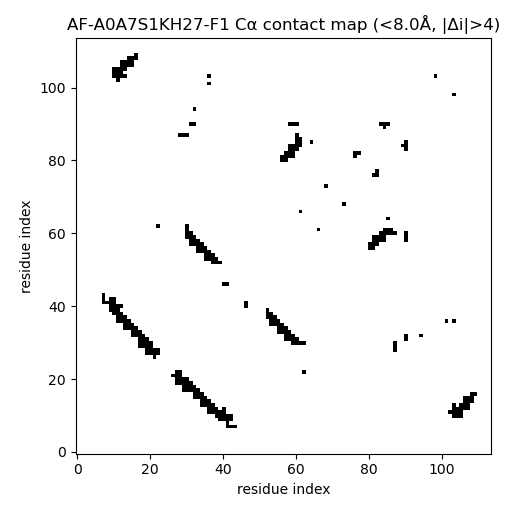9 N N . THR A 1 85 ? -9.485 7.482 5.362 1.00 94.06 85 THR A N 1
ATOM 660 C CA . THR A 1 85 ? -10.693 7.073 4.637 1.00 94.06 85 THR A CA 1
ATOM 661 C C . THR A 1 85 ? -11.835 6.830 5.615 1.00 94.06 85 THR A C 1
ATOM 663 O O . THR A 1 85 ? -11.617 6.598 6.808 1.00 94.06 85 THR A O 1
ATOM 666 N N . ARG A 1 86 ? -13.073 6.949 5.122 1.00 90.56 86 ARG A N 1
ATOM 667 C CA . ARG A 1 86 ? -14.280 6.799 5.945 1.00 90.56 86 ARG A CA 1
ATOM 668 C C . ARG A 1 86 ? -14.541 5.340 6.318 1.00 90.56 86 ARG A C 1
ATOM 670 O O . ARG A 1 86 ? -14.922 5.066 7.451 1.00 90.56 86 ARG A O 1
ATOM 677 N N . ASP A 1 87 ? -14.352 4.439 5.365 1.00 92.38 87 ASP A N 1
ATOM 678 C CA . ASP A 1 87 ? -14.688 3.023 5.451 1.00 92.38 87 ASP A CA 1
ATOM 679 C C . ASP A 1 87 ? -13.654 2.165 4.707 1.00 92.38 87 ASP A C 1
ATOM 681 O O . ASP A 1 87 ? -12.725 2.668 4.068 1.00 92.38 87 ASP A O 1
ATOM 685 N N . GLU A 1 88 ? -13.784 0.845 4.843 1.00 94.25 88 GLU A N 1
ATOM 686 C CA . GLU A 1 88 ? -12.873 -0.119 4.221 1.00 94.25 88 GLU A CA 1
ATOM 687 C C . GLU A 1 88 ? -12.957 -0.089 2.696 1.00 94.25 88 GLU A C 1
ATOM 689 O O . GLU A 1 88 ? -11.943 -0.229 2.018 1.00 94.25 88 GLU A O 1
ATOM 694 N N . HIS A 1 89 ? -14.144 0.184 2.155 1.00 95.31 89 HIS A N 1
ATOM 695 C CA . HIS A 1 89 ? -14.344 0.333 0.721 1.00 95.31 89 HIS A CA 1
ATOM 696 C C . HIS A 1 89 ? -13.495 1.476 0.147 1.00 95.31 89 HIS A C 1
ATOM 698 O O . HIS A 1 89 ? -12.816 1.298 -0.865 1.00 95.31 89 HIS A O 1
ATOM 704 N N . GLY A 1 90 ? -13.485 2.642 0.797 1.00 96.56 90 GLY A N 1
ATOM 705 C CA . GLY A 1 90 ? -12.652 3.775 0.407 1.00 96.56 90 GLY A CA 1
ATOM 706 C C . GLY A 1 90 ? -11.158 3.465 0.505 1.00 96.56 90 GLY A C 1
ATOM 707 O O . GLY A 1 90 ? -10.402 3.832 -0.395 1.00 96.56 90 GLY A O 1
ATOM 708 N N . LEU A 1 91 ? -10.739 2.752 1.555 1.00 97.00 91 LEU A N 1
ATOM 709 C CA . LEU A 1 91 ? -9.352 2.309 1.729 1.00 97.00 91 LEU A CA 1
ATOM 710 C C . LEU A 1 91 ? -8.909 1.373 0.595 1.00 97.00 91 LEU A C 1
ATOM 712 O O . LEU A 1 91 ? -7.878 1.613 -0.036 1.00 97.00 91 LEU A O 1
ATOM 716 N N . LEU A 1 92 ? -9.715 0.351 0.300 1.00 97.75 92 LEU A N 1
ATOM 717 C CA . LEU A 1 92 ? -9.463 -0.612 -0.771 1.00 97.75 92 LEU A CA 1
ATOM 718 C C . LEU A 1 92 ? -9.481 0.049 -2.150 1.00 97.75 92 LEU A C 1
ATOM 720 O O . LEU A 1 92 ? -8.599 -0.211 -2.961 1.00 97.75 92 LEU A O 1
ATOM 724 N N . SER A 1 93 ? -10.429 0.954 -2.399 1.00 98.00 93 SER A N 1
ATOM 725 C CA . SER A 1 93 ? -10.520 1.693 -3.664 1.00 98.00 93 SER A CA 1
ATOM 726 C C . SER A 1 93 ? -9.272 2.539 -3.919 1.00 98.00 93 SER A C 1
ATOM 728 O O . SER A 1 93 ? -8.727 2.525 -5.023 1.00 98.00 93 SER A O 1
ATOM 730 N N . GLN A 1 94 ? -8.776 3.248 -2.896 1.00 97.62 94 GLN A N 1
ATOM 731 C CA . GLN A 1 94 ? -7.521 3.993 -3.013 1.00 97.62 94 GLN A CA 1
ATOM 732 C C . GLN A 1 94 ? -6.334 3.064 -3.258 1.00 97.62 94 GLN A C 1
ATOM 734 O O . GLN A 1 94 ? -5.512 3.361 -4.123 1.00 97.62 94 GLN A O 1
ATOM 739 N N . PHE A 1 95 ? -6.249 1.945 -2.534 1.00 97.75 95 PHE A N 1
ATOM 740 C CA . PHE A 1 95 ? -5.178 0.974 -2.732 1.00 97.75 95 PHE A CA 1
ATOM 741 C C . PHE A 1 95 ? -5.177 0.404 -4.154 1.00 97.75 95 PHE A C 1
ATOM 743 O O . PHE A 1 95 ? -4.136 0.421 -4.798 1.00 97.75 95 PHE A O 1
ATOM 750 N N . ILE A 1 96 ? -6.325 -0.034 -4.677 1.00 98.19 96 ILE A N 1
ATOM 751 C CA . ILE A 1 96 ? -6.436 -0.596 -6.032 1.00 98.19 96 ILE A CA 1
ATOM 752 C C . ILE A 1 96 ? -6.034 0.442 -7.086 1.00 98.19 96 ILE A C 1
ATOM 754 O O . ILE A 1 96 ? -5.289 0.121 -8.009 1.00 98.19 96 ILE A O 1
ATOM 758 N N . ALA A 1 97 ? -6.454 1.701 -6.929 1.00 98.19 97 ALA A N 1
ATOM 759 C CA . ALA A 1 97 ? -6.045 2.775 -7.833 1.00 98.19 97 ALA A CA 1
ATOM 760 C C . ALA A 1 97 ? -4.524 3.010 -7.807 1.00 98.19 97 ALA A C 1
ATOM 762 O O . ALA A 1 97 ? -3.913 3.246 -8.848 1.00 98.19 97 ALA A O 1
ATOM 763 N N . LYS A 1 98 ? -3.900 2.931 -6.625 1.00 97.69 98 LYS A N 1
ATOM 764 C CA . LYS A 1 98 ? -2.442 3.028 -6.472 1.00 97.69 98 LYS A CA 1
ATOM 765 C C . LYS A 1 98 ? -1.717 1.822 -7.053 1.00 97.69 98 LYS A C 1
ATOM 767 O O . LYS A 1 98 ? -0.731 2.012 -7.750 1.00 97.69 98 LYS A O 1
ATOM 772 N N . LEU A 1 99 ? -2.227 0.619 -6.811 1.00 97.81 99 LEU A N 1
ATOM 773 C CA . LEU A 1 99 ? -1.696 -0.619 -7.366 1.00 97.81 99 LEU A CA 1
ATOM 774 C C . LEU A 1 99 ? -1.695 -0.569 -8.896 1.00 97.81 99 LEU A C 1
ATOM 776 O O . LEU A 1 99 ? -0.670 -0.838 -9.502 1.00 97.81 99 LEU A O 1
ATOM 780 N N . HIS A 1 100 ? -2.799 -0.129 -9.501 1.00 98.06 100 HIS A N 1
ATOM 781 C CA . HIS A 1 100 ? -2.909 0.056 -10.948 1.00 98.06 100 HIS A CA 1
ATOM 782 C C . HIS A 1 100 ? -1.972 1.150 -11.488 1.00 98.06 100 HIS A C 1
ATOM 784 O O . HIS A 1 100 ? -1.418 1.015 -12.570 1.00 98.06 100 HIS A O 1
ATOM 790 N N . ALA A 1 101 ? -1.800 2.261 -10.765 1.00 97.31 101 ALA A N 1
ATOM 791 C CA . ALA A 1 101 ? -0.939 3.362 -11.208 1.00 97.31 101 ALA A CA 1
ATOM 792 C C . ALA A 1 101 ? 0.566 3.083 -11.040 1.00 97.31 101 ALA A C 1
ATOM 794 O O . ALA A 1 101 ? 1.388 3.687 -11.735 1.00 97.31 101 ALA A O 1
ATOM 795 N N . ASP A 1 102 ? 0.933 2.251 -10.067 1.00 96.75 102 ASP A N 1
ATOM 796 C CA . ASP A 1 102 ? 2.317 1.852 -9.816 1.00 96.75 102 ASP A CA 1
ATOM 797 C C . ASP A 1 102 ? 2.702 0.583 -10.591 1.00 96.75 102 ASP A C 1
ATOM 799 O O . ASP A 1 102 ? 3.889 0.416 -10.850 1.00 96.75 102 ASP A O 1
ATOM 803 N N . ASP A 1 103 ? 1.723 -0.255 -10.950 1.00 97.25 103 ASP A N 1
ATOM 804 C CA . ASP A 1 103 ? 1.831 -1.463 -11.782 1.00 97.25 103 ASP A CA 1
ATOM 805 C C . ASP A 1 103 ? 3.037 -2.358 -11.429 1.00 97.25 103 ASP A C 1
ATOM 807 O O . ASP A 1 103 ? 3.967 -2.511 -12.221 1.00 97.25 103 ASP A O 1
ATOM 811 N N . PRO A 1 104 ? 3.108 -2.887 -10.189 1.00 97.38 104 PRO A N 1
ATOM 812 C CA . PRO A 1 104 ? 4.246 -3.693 -9.778 1.00 97.38 104 PRO A CA 1
ATOM 813 C C . PRO A 1 104 ? 4.219 -5.084 -10.420 1.00 97.38 104 PRO A C 1
ATOM 815 O O . PRO A 1 104 ? 3.232 -5.809 -10.301 1.00 97.38 104 PRO A O 1
ATOM 818 N N . ASP A 1 105 ? 5.357 -5.508 -10.967 1.00 96.94 105 ASP A N 1
ATOM 819 C CA . ASP A 1 105 ? 5.569 -6.879 -11.446 1.00 96.94 105 ASP A CA 1
ATOM 820 C C . ASP A 1 105 ? 5.539 -7.893 -10.290 1.00 96.94 105 ASP A C 1
ATOM 822 O O . ASP A 1 105 ? 5.099 -9.033 -10.443 1.00 96.94 105 ASP A O 1
ATOM 826 N N . ILE A 1 106 ? 6.030 -7.482 -9.111 1.00 95.56 106 ILE A N 1
ATOM 827 C CA . ILE A 1 106 ? 6.120 -8.328 -7.917 1.00 95.56 106 ILE A CA 1
ATOM 828 C C . ILE A 1 106 ? 5.516 -7.613 -6.711 1.00 95.56 106 ILE A C 1
ATOM 830 O O . ILE A 1 106 ? 5.951 -6.524 -6.328 1.00 95.56 106 ILE A O 1
ATOM 834 N N . ILE A 1 107 ? 4.585 -8.291 -6.035 1.00 97.00 107 ILE A N 1
ATOM 835 C CA . ILE A 1 107 ? 4.086 -7.895 -4.716 1.00 97.00 107 ILE A CA 1
ATOM 836 C C . ILE A 1 107 ? 4.707 -8.803 -3.653 1.00 97.00 107 ILE A C 1
ATOM 838 O O . ILE A 1 107 ? 4.515 -10.018 -3.647 1.00 97.00 107 ILE A O 1
ATOM 842 N N . VAL A 1 108 ? 5.434 -8.198 -2.722 1.00 96.06 108 VAL A N 1
ATOM 843 C CA . VAL A 1 108 ? 6.034 -8.845 -1.559 1.00 96.06 108 VAL A CA 1
ATOM 844 C C . VAL A 1 108 ? 5.184 -8.531 -0.336 1.00 96.06 108 VAL A C 1
ATOM 846 O O . VAL A 1 108 ? 4.839 -7.381 -0.079 1.00 96.06 108 VAL A O 1
ATOM 849 N N . GLY A 1 109 ? 4.877 -9.541 0.467 1.00 95.06 109 GLY A N 1
ATOM 850 C CA . GLY A 1 109 ? 4.192 -9.345 1.738 1.00 95.06 109 GLY A CA 1
ATOM 851 C C . GLY A 1 109 ? 4.371 -10.542 2.655 1.00 95.06 109 GLY A C 1
ATOM 852 O O . GLY A 1 109 ? 4.678 -11.652 2.220 1.00 95.06 109 GLY A O 1
ATOM 853 N N . HIS A 1 110 ? 4.192 -10.317 3.951 1.00 93.25 110 HIS A N 1
ATOM 854 C CA . HIS A 1 110 ? 4.251 -11.388 4.935 1.00 93.25 110 HIS A CA 1
ATOM 855 C C . HIS A 1 110 ? 2.869 -12.025 5.094 1.00 93.25 110 HIS A C 1
ATOM 857 O O . HIS A 1 110 ? 1.920 -11.327 5.441 1.00 93.25 110 HIS A O 1
ATOM 863 N N . ARG A 1 111 ? 2.773 -13.348 4.887 1.00 87.75 111 ARG A N 1
ATOM 864 C CA . ARG A 1 111 ? 1.533 -14.137 5.049 1.00 87.75 111 ARG A CA 1
ATOM 865 C C . ARG A 1 111 ? 0.346 -13.628 4.212 1.00 87.75 111 ARG A C 1
ATOM 867 O O . ARG A 1 111 ? -0.766 -13.539 4.711 1.00 87.75 111 ARG A O 1
ATOM 874 N N . LEU A 1 112 ? 0.572 -13.326 2.932 1.00 80.88 112 LEU A N 1
ATOM 875 C CA . LEU A 1 112 ? -0.501 -12.883 2.025 1.00 80.88 112 LEU A CA 1
ATOM 876 C C . LEU A 1 112 ? -1.527 -13.980 1.675 1.00 80.88 112 LEU A C 1
ATOM 878 O O . LEU A 1 112 ? -2.643 -13.651 1.298 1.00 80.88 112 LEU 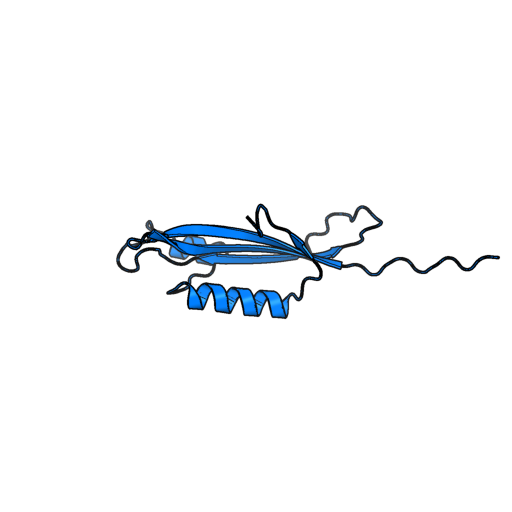A O 1
ATOM 882 N N . LEU A 1 113 ? -1.150 -15.259 1.782 1.00 72.06 113 LEU A N 1
ATOM 883 C CA . LEU A 1 113 ? -1.971 -16.414 1.377 1.00 72.06 113 LEU A CA 1
ATOM 884 C C . LEU A 1 113 ? -2.431 -17.286 2.561 1.00 72.06 113 LEU A C 1
ATOM 886 O O . LEU A 1 113 ? -2.838 -18.425 2.346 1.00 72.06 113 LEU A O 1
ATOM 890 N N . ALA A 1 114 ? -2.262 -16.803 3.796 1.00 54.72 114 ALA A N 1
ATOM 891 C CA . ALA A 1 114 ? -2.500 -17.585 5.011 1.00 54.72 114 ALA A CA 1
ATOM 892 C C . ALA A 1 114 ? -3.957 -17.525 5.482 1.00 54.72 114 ALA A C 1
ATOM 894 O O . ALA A 1 114 ? -4.565 -16.436 5.371 1.00 54.72 114 ALA A O 1
#

Nearest PDB structures (foldseek):
  4fyd-assembly2_B  TM=8.398E-01  e=2.299E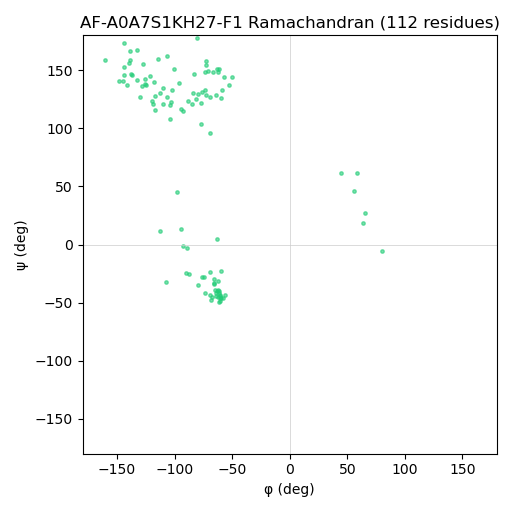-07  Saccharomyces cerevisiae S288C
  4fxd-assembly2_B  TM=8.352E-01  e=2.776E-07  Saccharomyces cerevisiae S288C
  8foc-assembly1_1  TM=8.342E-01  e=9.763E-07  Saccharomyces cerevisiae
  8fok-assembly1_1  TM=8.365E-01  e=8.609E-07  Saccharomyces cerevisiae
  8fod-assembly1_1  TM=8.296E-01  e=9.763E-07  Saccharomyces cerevisiae

Solvent-accessible surface area (backbone atoms only — not comparable to full-atom values): 7016 Å² total; per-residue (Å²): 132,84,82,78,78,79,79,81,80,57,38,29,41,28,42,48,51,76,41,68,48,69,47,98,84,73,45,79,42,68,37,32,44,36,38,44,34,36,50,73,43,52,87,94,49,88,72,78,91,60,89,79,45,57,52,76,50,38,38,34,38,61,94,48,86,86,58,78,73,66,88,63,47,72,58,54,28,58,78,69,64,41,45,77,34,85,44,54,67,54,47,50,52,52,48,52,56,47,48,65,73,66,57,52,80,39,82,44,60,83,73,81,88,114

Mean predicted aligned error: 5.85 Å

Foldseek 3Di:
DDDDDDADWFFKEKEKDWDWDAAPVRDIATFKIKIKIFPGHRPVDDDDDDPPRIDIAMEGEDSDPPDDDPPCPVVVCVVVVYHYDHGRVRVVVVVVVVCVVSVGPYYDYDCPPD

Secondary structure (DSSP, 8-state):
-PPPPPPPPPEEEEEEEEEEEE-TTS-EEEEEEEEEEEEEE-SSS-----TTSEEEEEEEE-S-SSSPPPTTHHHHHHHHTEEEESSHHHHHHHHHHHHHHH--SEEE-SSTT-

Radius of gyration: 18.47 Å; Cα contacts (8 Å, |Δi|>4): 160; chains: 1; bounding box: 52×35×51 Å

Organism: NCBI:txid1169539

InterPro domains:
  IPR006133 DNA-directed DNA polymerase, family B, exonuclease domain [PF03104] (9-111)
  IPR012337 Ribonuclease H-like superfamily [SSF53098] (7-111)
  IPR036397 Ribonuclease H superfamily [G3DSA:3.30.420.10] (9-114)

pLDDT: mean 89.06, std 10.76, range [45.69, 98.19]

Sequence (114 aa):
GAARDPPPPPLTVMSLAIKTAQNKHKQNEILMMTYHCRFHCDIDRVDGFNGRNRRNWAALRKVDVATPLPDGSSVLFQQRGIGTTRDEHGLLSQFIAKLHADDPDIIVGHRLLA